Protein AF-A0A7D8YY13-F1 (afdb_monomer_lite)

Sequence (69 aa):
MIKIVVQGEIAEQIRQSEGQVELVDNQGQRVGIVRRSPTQQEIELARSRIGTEGPKVTVEELINKIESL

pLDDT: mean 81.12, std 8.88, range [57.31, 95.06]

Structure (mmCIF, N/CA/C/O backbone):
data_AF-A0A7D8YY13-F1
#
_entry.id   AF-A0A7D8YY13-F1
#
loop_
_atom_site.group_PDB
_atom_site.id
_atom_site.type_symbol
_atom_site.label_atom_id
_atom_site.label_alt_id
_atom_site.label_comp_id
_atom_site.label_asym_id
_atom_site.label_entity_id
_atom_site.label_seq_id
_atom_site.pdbx_PDB_ins_code
_atom_site.Cartn_x
_atom_site.Cartn_y
_atom_site.Cartn_z
_atom_site.occupancy
_atom_site.B_iso_or_equiv
_atom_site.auth_seq_id
_atom_site.auth_comp_id
_atom_site.auth_asym_id
_atom_site.auth_atom_id
_atom_site.pdbx_PDB_model_num
ATOM 1 N N . MET A 1 1 ? -12.904 -13.102 -6.091 1.00 64.38 1 MET A N 1
ATOM 2 C CA . MET A 1 1 ? -12.350 -11.876 -5.473 1.00 64.38 1 MET A CA 1
ATOM 3 C C . MET A 1 1 ? -12.960 -11.736 -4.086 1.00 64.38 1 MET A C 1
ATOM 5 O O . MET A 1 1 ? -14.180 -11.729 -3.996 1.00 64.38 1 MET A O 1
ATOM 9 N N . ILE A 1 2 ? -12.145 -11.688 -3.030 1.00 79.00 2 ILE A N 1
ATOM 10 C CA . ILE A 1 2 ? -12.615 -11.491 -1.648 1.00 79.00 2 ILE A CA 1
ATOM 11 C C . ILE A 1 2 ? -12.642 -9.983 -1.373 1.00 79.00 2 ILE A C 1
ATOM 13 O O . ILE A 1 2 ? -11.679 -9.291 -1.697 1.00 79.00 2 ILE A O 1
ATOM 17 N N . LYS A 1 3 ? -13.747 -9.469 -0.824 1.00 82.69 3 LYS A N 1
ATOM 18 C CA . LYS A 1 3 ? -13.889 -8.061 -0.424 1.00 82.69 3 LYS A CA 1
ATOM 19 C C . LYS A 1 3 ? -13.952 -7.986 1.096 1.00 82.69 3 LYS A C 1
ATOM 21 O O . LYS A 1 3 ? -14.766 -8.677 1.699 1.00 82.69 3 LYS A O 1
ATOM 26 N N . ILE A 1 4 ? -13.119 -7.139 1.690 1.00 81.56 4 ILE A N 1
ATOM 27 C CA . ILE A 1 4 ? -13.114 -6.876 3.130 1.00 81.56 4 ILE A CA 1
ATOM 28 C C . ILE A 1 4 ? -13.668 -5.470 3.325 1.00 81.56 4 ILE A C 1
ATOM 30 O O . ILE A 1 4 ? -13.110 -4.503 2.808 1.00 81.56 4 ILE A O 1
ATOM 34 N N . VAL A 1 5 ? -14.793 -5.365 4.027 1.00 85.38 5 VAL A N 1
ATOM 35 C CA . VAL A 1 5 ? -15.372 -4.074 4.399 1.00 85.38 5 VAL A CA 1
ATOM 36 C C . VAL A 1 5 ? -14.746 -3.658 5.720 1.00 85.38 5 VAL A C 1
ATOM 38 O O . VAL A 1 5 ? -14.860 -4.370 6.714 1.00 85.38 5 VAL A O 1
ATOM 41 N N . VAL A 1 6 ? -14.074 -2.512 5.718 1.00 86.12 6 VAL A N 1
ATOM 42 C CA . VAL A 1 6 ? -13.510 -1.898 6.922 1.00 86.12 6 VAL A CA 1
ATOM 43 C C . VAL A 1 6 ? -14.403 -0.754 7.386 1.00 86.12 6 VAL A C 1
ATOM 45 O O . VAL A 1 6 ? -15.119 -0.144 6.589 1.00 86.12 6 VAL A O 1
ATOM 48 N N . GLN A 1 7 ? -14.358 -0.455 8.681 1.00 92.19 7 GLN A N 1
ATOM 49 C CA . GLN A 1 7 ? -15.035 0.715 9.234 1.00 92.19 7 GLN A CA 1
ATOM 50 C C . GLN A 1 7 ? -14.450 2.006 8.642 1.00 92.19 7 GLN A C 1
ATOM 52 O O . GLN A 1 7 ? -13.269 2.055 8.293 1.00 92.19 7 GLN A O 1
ATOM 57 N N . GLY A 1 8 ? -15.272 3.055 8.538 1.00 87.38 8 GLY A N 1
ATOM 58 C CA . GLY A 1 8 ? -14.884 4.314 7.890 1.00 87.38 8 GLY A CA 1
ATOM 59 C C . GLY A 1 8 ? -13.643 4.967 8.505 1.00 87.38 8 GLY A C 1
ATOM 60 O O . GLY A 1 8 ? -12.777 5.433 7.771 1.00 87.38 8 GLY A O 1
ATOM 61 N N . GLU A 1 9 ? -13.516 4.920 9.830 1.00 88.94 9 GLU A N 1
ATOM 62 C CA . GLU A 1 9 ? -12.355 5.442 10.558 1.00 88.94 9 GLU A CA 1
ATOM 63 C C . GLU A 1 9 ? -11.064 4.689 10.207 1.00 88.94 9 GLU A C 1
ATOM 65 O O . GLU A 1 9 ? -10.051 5.305 9.887 1.00 88.94 9 GLU A O 1
ATOM 70 N N . ILE A 1 10 ? -11.110 3.353 10.164 1.00 87.50 10 ILE A N 1
ATOM 71 C CA . ILE A 1 10 ? -9.960 2.537 9.749 1.00 87.50 10 ILE A CA 1
ATOM 72 C C . ILE A 1 10 ? -9.615 2.796 8.280 1.00 87.50 10 ILE A C 1
ATOM 74 O O . ILE A 1 10 ? -8.443 2.851 7.914 1.00 87.50 10 ILE A O 1
ATOM 78 N N . ALA A 1 11 ? -10.620 3.014 7.428 1.00 87.06 11 ALA A N 1
ATOM 79 C CA . ALA A 1 11 ? -10.390 3.375 6.034 1.00 87.06 11 ALA A CA 1
ATOM 80 C C . ALA A 1 11 ? -9.641 4.714 5.896 1.00 87.06 11 ALA A C 1
ATOM 82 O O . ALA A 1 11 ? -8.786 4.837 5.020 1.00 87.06 11 ALA A O 1
ATOM 83 N N . GLU A 1 12 ? -9.942 5.699 6.748 1.00 86.88 12 GLU A N 1
ATOM 84 C CA . GLU A 1 12 ? -9.200 6.965 6.809 1.00 86.88 12 GLU A CA 1
ATOM 85 C C . GLU A 1 12 ? -7.768 6.767 7.307 1.00 86.88 12 GLU A C 1
ATOM 87 O O . GLU A 1 12 ? -6.837 7.251 6.668 1.00 86.88 12 GLU A O 1
ATOM 92 N N . GLN A 1 13 ? -7.563 5.982 8.367 1.00 86.44 13 GLN A N 1
ATOM 93 C CA . GLN A 1 13 ? -6.217 5.679 8.867 1.00 86.44 13 GLN A CA 1
ATOM 94 C C . GLN A 1 13 ? -5.343 5.009 7.794 1.00 86.44 13 GLN A C 1
ATOM 96 O O . GLN A 1 13 ? -4.184 5.378 7.618 1.00 86.44 13 GLN A O 1
ATOM 101 N N . ILE A 1 14 ? -5.909 4.079 7.015 1.00 86.31 14 ILE A N 1
ATOM 102 C CA . ILE A 1 14 ? -5.215 3.454 5.878 1.00 86.31 14 ILE A CA 1
ATOM 103 C C . ILE A 1 14 ? -4.883 4.487 4.795 1.00 86.31 14 ILE A C 1
ATOM 105 O O . ILE A 1 14 ? -3.801 4.437 4.216 1.00 86.31 14 ILE A O 1
ATOM 109 N N . ARG A 1 15 ? -5.796 5.419 4.487 1.00 83.31 15 ARG A N 1
ATOM 110 C CA . ARG A 1 15 ? -5.557 6.462 3.471 1.00 83.31 15 ARG A CA 1
ATOM 111 C C . ARG A 1 15 ? -4.453 7.433 3.882 1.00 83.31 15 ARG A C 1
ATOM 113 O O . ARG A 1 15 ? -3.717 7.897 3.014 1.00 83.31 15 ARG A O 1
ATOM 120 N N . GLN A 1 16 ? -4.350 7.720 5.174 1.00 85.69 16 GLN A N 1
ATOM 121 C CA . GLN A 1 16 ? -3.401 8.677 5.739 1.00 85.69 16 GLN A CA 1
ATOM 122 C C . GLN A 1 16 ? -2.058 8.043 6.128 1.00 85.69 16 GLN A C 1
ATOM 124 O O . GLN A 1 16 ? -1.130 8.772 6.469 1.00 85.69 16 GLN A O 1
ATOM 129 N N . SER A 1 17 ? -1.912 6.713 6.074 1.00 83.50 17 SER A N 1
ATOM 130 C CA . SER A 1 17 ? -0.661 6.072 6.481 1.00 83.50 17 SER A CA 1
ATOM 131 C C . SER A 1 17 ? 0.487 6.425 5.530 1.00 83.50 17 SER A C 1
ATOM 133 O O . SER A 1 17 ? 0.421 6.214 4.316 1.00 83.50 17 SER A O 1
ATOM 135 N N . GLU A 1 18 ? 1.606 6.889 6.083 1.00 72.94 18 GLU A N 1
ATOM 136 C CA . GLU A 1 18 ? 2.844 7.150 5.330 1.00 72.94 18 GLU A CA 1
ATOM 137 C C . GLU A 1 18 ? 3.652 5.868 5.054 1.0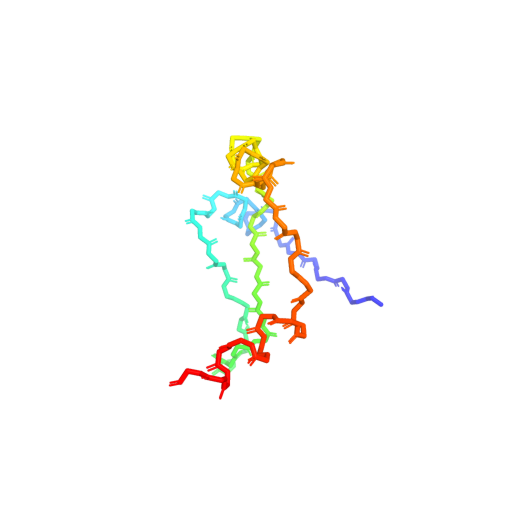0 72.94 18 GLU A C 1
ATOM 139 O O . GLU A 1 18 ? 4.878 5.868 4.988 1.00 72.94 18 GLU A O 1
ATOM 144 N N . GLY A 1 19 ? 2.968 4.734 4.901 1.00 74.00 19 GLY A N 1
ATOM 145 C CA . GLY A 1 19 ? 3.628 3.444 4.802 1.00 74.00 19 GLY A CA 1
ATOM 146 C C . GLY A 1 19 ? 2.687 2.264 4.624 1.00 74.00 19 GLY A C 1
ATOM 147 O O . GLY A 1 19 ? 1.499 2.400 4.326 1.00 74.00 19 GLY A O 1
ATOM 148 N N . GLN A 1 20 ? 3.273 1.083 4.778 1.00 82.31 20 GLN A N 1
ATOM 149 C CA . GLN A 1 20 ? 2.605 -0.195 4.630 1.00 82.31 20 GLN A CA 1
ATOM 150 C C . GLN A 1 20 ? 1.755 -0.515 5.864 1.00 82.31 20 GLN A C 1
ATOM 152 O O . GLN A 1 20 ? 2.278 -0.542 6.973 1.00 82.31 20 GLN A O 1
ATOM 157 N N . VAL A 1 21 ? 0.472 -0.816 5.665 1.00 87.44 21 VAL A N 1
ATOM 158 C CA . VAL A 1 21 ? -0.424 -1.295 6.722 1.00 87.44 21 VAL A CA 1
ATOM 159 C C . VAL A 1 21 ? -0.463 -2.815 6.681 1.00 87.44 21 VAL A C 1
ATOM 161 O O . VAL A 1 21 ? -0.704 -3.415 5.633 1.00 87.44 21 VAL A O 1
ATOM 164 N N . GLU A 1 22 ? -0.212 -3.449 7.817 1.00 89.81 22 GLU A N 1
ATOM 165 C CA . GLU A 1 22 ? -0.247 -4.900 7.955 1.00 89.81 22 GLU A CA 1
ATOM 166 C C . GLU A 1 22 ? -1.639 -5.369 8.388 1.00 89.81 22 GLU A C 1
ATO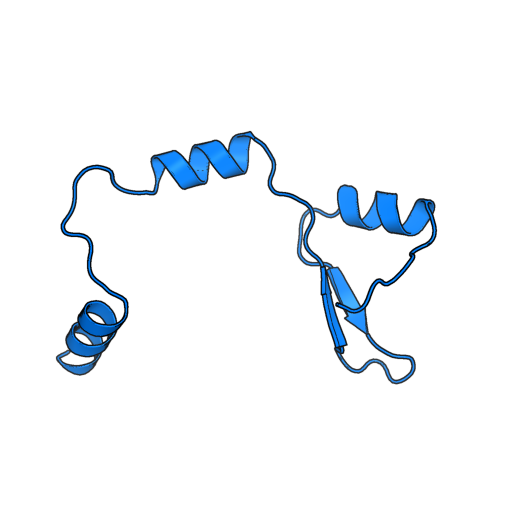M 168 O O . GLU A 1 22 ? -2.205 -4.856 9.350 1.00 89.81 22 GLU A O 1
ATOM 173 N N . LEU A 1 23 ? -2.192 -6.348 7.673 1.00 89.19 23 LEU A N 1
ATOM 174 C CA . LEU A 1 23 ? -3.393 -7.063 8.087 1.00 89.19 23 LEU A CA 1
ATOM 175 C C . LEU A 1 23 ? -2.959 -8.318 8.833 1.00 89.19 23 LEU A C 1
ATOM 177 O O . LEU A 1 23 ? -2.311 -9.186 8.243 1.00 89.19 23 LEU A O 1
ATOM 181 N N . VAL A 1 24 ? -3.338 -8.414 10.101 1.00 91.50 24 VAL A N 1
ATOM 182 C CA . VAL A 1 24 ? -3.087 -9.578 10.953 1.00 91.50 24 VAL A CA 1
ATOM 183 C C . VAL A 1 24 ? -4.402 -10.241 11.349 1.00 91.50 24 VAL A C 1
ATOM 185 O O . VAL A 1 24 ? -5.444 -9.585 11.388 1.00 91.50 24 VAL A O 1
ATOM 188 N N . ASP A 1 25 ? -4.367 -11.541 11.620 1.00 91.88 25 ASP A N 1
ATOM 189 C CA . ASP A 1 25 ? -5.492 -12.243 12.231 1.00 91.88 25 ASP A CA 1
ATOM 190 C C . ASP A 1 25 ? -5.532 -12.040 13.759 1.00 91.88 25 ASP A C 1
ATOM 192 O O . ASP A 1 25 ? -4.749 -11.289 14.345 1.00 91.88 25 ASP A O 1
ATOM 196 N N . ASN A 1 26 ? -6.468 -12.714 14.426 1.00 91.88 26 ASN A N 1
ATOM 197 C CA . ASN A 1 26 ? -6.625 -12.650 15.879 1.00 91.88 26 ASN A CA 1
ATOM 198 C C . ASN A 1 26 ? -5.490 -13.328 16.669 1.00 91.88 26 ASN A C 1
ATOM 200 O O . ASN A 1 26 ? -5.432 -13.164 17.886 1.00 91.88 26 ASN A O 1
ATOM 204 N N . GLN A 1 27 ? -4.608 -14.077 16.007 1.00 95.06 27 GLN A N 1
ATOM 205 C CA . GLN A 1 27 ? -3.400 -14.664 16.587 1.00 95.06 27 GLN A CA 1
ATOM 206 C C . GLN A 1 27 ? -2.163 -13.790 16.327 1.00 95.06 27 GLN A C 1
ATOM 208 O O . GLN A 1 27 ? -1.073 -14.112 16.797 1.00 95.06 27 GLN A O 1
ATOM 213 N N . GLY A 1 28 ? -2.323 -12.674 15.607 1.00 91.19 28 GLY A N 1
ATOM 214 C CA . GLY A 1 28 ? -1.232 -11.789 15.215 1.00 91.19 28 GLY A CA 1
ATOM 215 C C . GLY A 1 28 ? -0.458 -12.279 13.990 1.00 91.19 28 GLY A C 1
ATOM 216 O O . GLY A 1 28 ? 0.601 -11.732 13.688 1.00 91.19 28 GLY A O 1
ATOM 217 N N . GLN A 1 29 ? -0.951 -13.290 13.269 1.00 93.75 29 GLN A N 1
ATOM 218 C CA . GLN A 1 29 ? -0.305 -13.772 12.054 1.00 93.75 29 GLN A CA 1
ATOM 219 C C . GLN A 1 29 ? -0.637 -12.855 10.874 1.00 93.75 29 GLN A C 1
ATOM 221 O O . GLN A 1 29 ? -1.797 -12.522 10.629 1.00 93.75 29 GLN A O 1
ATOM 226 N N . ARG A 1 30 ? 0.388 -12.464 10.107 1.00 93.44 30 ARG A N 1
ATOM 227 C CA . ARG A 1 30 ? 0.233 -11.645 8.898 1.00 93.44 30 ARG A CA 1
ATOM 228 C C . ARG A 1 30 ? -0.606 -12.377 7.851 1.00 93.44 30 ARG A C 1
ATOM 230 O O . ARG A 1 30 ? -0.166 -13.369 7.276 1.00 93.44 30 ARG A O 1
ATOM 237 N N . VAL A 1 31 ? -1.763 -11.811 7.538 1.00 90.81 31 VAL A N 1
ATOM 238 C CA . V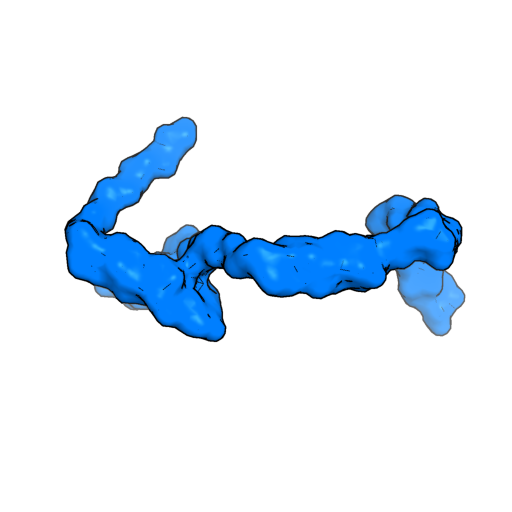AL A 1 31 ? -2.656 -12.251 6.457 1.00 90.81 31 VAL A CA 1
ATOM 239 C C .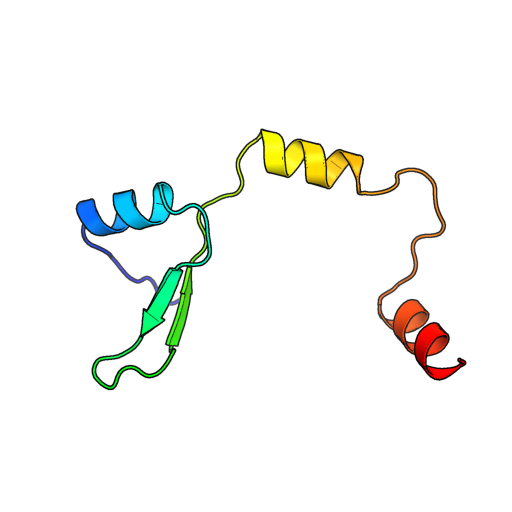 VAL A 1 31 ? -2.358 -11.493 5.167 1.00 90.81 31 VAL A C 1
ATOM 241 O O . VAL A 1 31 ? -2.523 -12.022 4.069 1.00 90.81 31 VAL A O 1
ATOM 244 N N . GLY A 1 32 ? -1.902 -10.244 5.271 1.00 89.12 32 GLY A N 1
ATOM 245 C CA . GLY A 1 32 ? -1.615 -9.447 4.092 1.00 89.12 32 GLY A CA 1
ATOM 246 C C . GLY A 1 32 ? -1.176 -8.030 4.395 1.00 89.12 32 GLY A C 1
ATOM 247 O O . GLY A 1 32 ? -0.875 -7.662 5.528 1.00 89.12 32 GLY A O 1
ATOM 248 N N . ILE A 1 33 ? -1.113 -7.241 3.332 1.00 88.31 33 ILE A N 1
ATOM 249 C CA . ILE A 1 33 ? -0.600 -5.882 3.351 1.00 88.31 33 ILE A CA 1
ATOM 250 C C . ILE A 1 33 ? -1.552 -4.994 2.557 1.00 88.31 33 ILE A C 1
ATOM 252 O O . ILE A 1 33 ? -1.876 -5.298 1.409 1.00 88.31 33 ILE A O 1
ATOM 256 N N . VAL A 1 34 ? -1.942 -3.869 3.147 1.00 87.69 34 VAL A N 1
ATOM 257 C CA . VAL A 1 34 ? -2.650 -2.789 2.464 1.00 87.69 34 VAL A CA 1
ATOM 258 C C . VAL A 1 34 ? -1.706 -1.606 2.334 1.00 87.69 34 VAL A C 1
ATOM 260 O O . VAL A 1 34 ? -0.996 -1.236 3.266 1.00 87.69 34 VAL A O 1
ATOM 263 N N . ARG A 1 35 ? -1.679 -1.009 1.147 1.00 80.69 35 ARG A N 1
ATOM 264 C CA . ARG A 1 35 ? -0.987 0.254 0.905 1.00 80.69 35 ARG A CA 1
ATOM 265 C C . ARG A 1 35 ? -2.019 1.282 0.492 1.00 80.69 35 ARG A C 1
ATOM 267 O O . ARG A 1 35 ? -2.964 0.941 -0.226 1.00 80.69 35 ARG A O 1
ATOM 274 N N . ARG A 1 36 ? -1.828 2.530 0.918 1.00 83.94 36 ARG A N 1
ATOM 275 C CA . ARG A 1 36 ? -2.580 3.633 0.328 1.00 83.94 36 ARG A CA 1
ATOM 276 C C . ARG A 1 36 ? -2.300 3.698 -1.169 1.00 83.94 36 ARG A C 1
ATOM 278 O O . ARG A 1 36 ? -1.236 3.283 -1.640 1.00 83.94 36 ARG A O 1
ATOM 285 N N . SER A 1 37 ? -3.253 4.248 -1.909 1.00 81.06 37 SER A N 1
ATOM 286 C CA . SER A 1 37 ? -3.008 4.601 -3.300 1.00 81.06 37 SER A CA 1
ATOM 287 C C . SER A 1 37 ? -1.806 5.554 -3.384 1.00 81.06 37 SER A C 1
ATOM 289 O O . SER A 1 37 ? -1.642 6.411 -2.504 1.00 81.06 37 SER A O 1
ATOM 291 N N . PRO A 1 38 ? -0.954 5.411 -4.411 1.00 80.50 38 PRO A N 1
ATOM 292 C CA . PRO A 1 38 ? 0.161 6.323 -4.604 1.00 80.50 38 PRO A CA 1
ATOM 293 C C . PRO A 1 38 ? -0.362 7.743 -4.846 1.00 80.50 38 PRO A C 1
ATOM 295 O O . PRO A 1 38 ? -1.407 7.933 -5.474 1.00 80.50 38 PRO A O 1
ATOM 298 N N . THR A 1 39 ? 0.358 8.742 -4.341 1.00 83.44 39 THR A N 1
ATOM 299 C CA . THR A 1 39 ? 0.067 10.142 -4.640 1.00 83.44 39 THR A CA 1
ATOM 300 C C . THR A 1 39 ? 0.440 10.451 -6.084 1.00 83.44 39 THR A C 1
ATOM 302 O O . THR A 1 39 ? 1.261 9.772 -6.704 1.00 83.44 39 THR A O 1
ATOM 305 N N . GLN A 1 40 ? -0.124 11.528 -6.622 1.00 82.69 40 GLN A N 1
ATOM 306 C CA . GLN A 1 40 ? 0.217 11.995 -7.962 1.00 82.69 40 GLN A CA 1
ATOM 307 C C . GLN A 1 40 ? 1.724 12.289 -8.107 1.00 82.69 40 GLN A C 1
ATOM 309 O O . GLN A 1 40 ? 2.326 11.917 -9.109 1.00 82.69 40 GLN A O 1
ATOM 314 N N . GLN A 1 41 ? 2.352 12.852 -7.0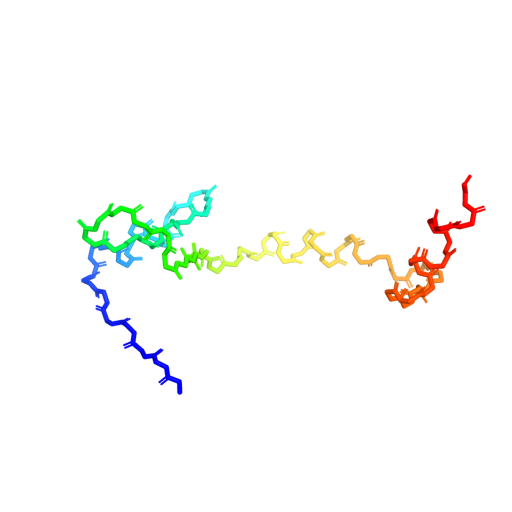71 1.00 83.25 41 GLN A N 1
ATOM 315 C CA . GLN A 1 41 ? 3.794 13.118 -7.038 1.00 83.25 41 GLN A CA 1
ATOM 316 C C . GLN A 1 41 ? 4.622 11.826 -7.060 1.00 83.25 41 GLN A C 1
ATOM 318 O O . GLN A 1 41 ? 5.627 11.748 -7.760 1.00 83.25 41 GLN A O 1
ATOM 323 N N . GLU A 1 42 ? 4.195 10.790 -6.331 1.00 81.94 42 GLU A N 1
ATOM 324 C CA . GLU A 1 42 ? 4.845 9.473 -6.355 1.00 81.94 42 GLU A CA 1
ATOM 325 C C . GLU A 1 42 ? 4.714 8.811 -7.730 1.00 81.94 42 GLU A C 1
ATOM 327 O O . GLU A 1 42 ? 5.670 8.208 -8.218 1.00 81.94 42 GLU A O 1
ATOM 332 N N . ILE A 1 43 ? 3.555 8.956 -8.382 1.00 83.75 43 ILE A N 1
ATOM 333 C CA . ILE A 1 43 ? 3.330 8.477 -9.750 1.00 83.75 43 ILE A CA 1
ATOM 334 C C . ILE A 1 43 ? 4.245 9.215 -10.733 1.00 83.75 43 ILE A C 1
ATOM 336 O O . ILE A 1 43 ? 4.865 8.578 -11.582 1.00 83.75 43 ILE A O 1
ATOM 340 N N . GLU A 1 44 ? 4.346 10.539 -10.635 1.00 84.50 44 GLU A N 1
ATOM 341 C CA . GLU A 1 44 ? 5.199 11.365 -11.498 1.00 84.50 44 GLU A CA 1
ATOM 342 C C . GLU A 1 44 ? 6.684 11.063 -11.296 1.00 84.50 44 GLU A C 1
ATOM 344 O O . GLU A 1 44 ? 7.410 10.879 -12.271 1.00 84.50 44 GLU A O 1
ATOM 349 N N . LEU A 1 45 ? 7.120 10.910 -10.045 1.00 82.00 45 LEU A N 1
ATOM 350 C CA . LEU A 1 45 ? 8.476 10.490 -9.702 1.00 82.00 45 LEU A CA 1
ATOM 351 C C . LEU A 1 45 ? 8.785 9.076 -10.212 1.00 82.00 45 LEU A C 1
ATOM 353 O O . LEU A 1 45 ? 9.878 8.815 -10.707 1.00 82.00 45 LEU A O 1
ATOM 357 N N . ALA A 1 46 ? 7.840 8.141 -10.106 1.00 80.81 46 ALA A N 1
ATOM 358 C CA . ALA A 1 46 ? 8.011 6.805 -10.666 1.00 80.81 46 ALA A CA 1
ATOM 359 C C . ALA A 1 46 ? 8.103 6.857 -12.198 1.00 80.81 46 ALA A C 1
ATOM 361 O O . ALA A 1 46 ? 8.969 6.208 -12.780 1.00 80.81 46 ALA A O 1
ATOM 362 N N . ARG A 1 47 ? 7.264 7.669 -12.854 1.00 79.56 47 ARG A N 1
ATOM 363 C CA . ARG A 1 47 ? 7.297 7.874 -14.310 1.00 79.56 47 ARG A CA 1
ATOM 364 C C . ARG A 1 47 ? 8.598 8.515 -14.780 1.00 79.56 47 ARG A C 1
ATOM 366 O O . ARG A 1 47 ? 9.104 8.092 -15.809 1.00 79.56 47 ARG A O 1
ATOM 373 N N . SER A 1 48 ? 9.154 9.475 -14.041 1.00 77.31 48 SER A N 1
ATOM 374 C CA . SER A 1 48 ? 10.436 10.104 -14.392 1.00 77.31 48 SER A CA 1
ATOM 375 C C . SER A 1 48 ? 11.633 9.167 -14.207 1.00 77.31 48 SER A C 1
ATOM 377 O O . SER A 1 48 ? 12.644 9.320 -14.887 1.00 77.31 48 SER A O 1
ATOM 379 N N . ARG A 1 49 ? 11.517 8.172 -13.316 1.00 71.50 49 ARG A N 1
ATOM 380 C CA . ARG A 1 49 ? 12.524 7.119 -13.095 1.00 71.50 49 ARG A CA 1
ATOM 381 C C . ARG A 1 49 ? 12.426 5.950 -14.069 1.00 71.50 49 ARG A C 1
ATOM 383 O O . ARG A 1 49 ? 13.401 5.213 -14.208 1.00 71.50 49 ARG A O 1
ATOM 390 N N . ILE A 1 50 ? 11.283 5.752 -14.729 1.00 69.69 50 ILE A N 1
ATOM 391 C CA . ILE A 1 50 ? 11.199 4.844 -15.875 1.00 69.69 50 ILE A CA 1
ATOM 392 C C . ILE A 1 50 ? 12.015 5.506 -16.980 1.00 69.69 50 ILE A C 1
ATOM 394 O O . ILE A 1 50 ? 11.520 6.380 -17.686 1.00 69.69 50 ILE A O 1
ATOM 398 N N . GLY A 1 51 ? 13.287 5.117 -17.080 1.00 59.44 51 GLY A N 1
ATOM 399 C CA . GLY A 1 51 ? 14.177 5.580 -18.133 1.00 59.44 51 GLY A CA 1
ATOM 400 C C . GLY A 1 51 ? 13.496 5.380 -19.481 1.00 59.44 51 GLY A C 1
ATOM 401 O O . GLY A 1 51 ? 13.269 4.251 -19.916 1.00 59.44 51 GLY A O 1
ATOM 402 N N . THR A 1 52 ? 13.125 6.482 -20.125 1.00 57.31 52 THR A N 1
ATOM 403 C CA . THR A 1 52 ? 12.642 6.480 -21.507 1.00 57.31 52 THR A CA 1
ATOM 404 C C . THR A 1 52 ? 13.753 6.078 -22.473 1.00 57.31 52 THR A C 1
ATOM 406 O O . THR A 1 52 ? 13.461 5.608 -23.568 1.00 57.31 52 THR A O 1
ATOM 409 N N . GLU A 1 53 ? 15.013 6.191 -22.046 1.00 60.88 53 GLU A N 1
ATOM 410 C CA . GLU A 1 53 ? 16.197 5.912 -22.849 1.00 60.88 53 GLU A CA 1
ATOM 411 C C . GLU A 1 53 ? 17.148 4.987 -22.083 1.00 60.88 53 GLU A C 1
ATOM 413 O O . GLU A 1 53 ? 17.883 5.387 -21.184 1.00 60.88 53 GLU A O 1
ATOM 418 N N . GLY A 1 54 ? 17.083 3.704 -22.420 1.00 62.56 54 GLY A N 1
ATOM 419 C CA . GLY A 1 54 ? 17.951 2.652 -21.910 1.00 62.56 54 GLY A CA 1
ATOM 420 C C . GLY A 1 54 ? 17.462 1.296 -22.420 1.00 62.56 54 GLY A C 1
ATOM 421 O O . GLY A 1 54 ? 16.257 1.141 -22.651 1.00 62.56 54 GLY A O 1
ATOM 422 N N . PRO A 1 55 ? 18.350 0.311 -22.646 1.00 63.97 55 PRO A N 1
ATOM 423 C CA . PRO A 1 55 ? 17.923 -1.025 -23.037 1.00 63.97 55 PRO A CA 1
ATOM 424 C C . PRO A 1 55 ? 17.020 -1.594 -21.939 1.00 63.97 55 PRO A C 1
ATOM 426 O O . PRO A 1 55 ? 17.445 -1.792 -20.800 1.00 63.97 55 PRO A O 1
ATOM 429 N N . LYS A 1 56 ? 15.746 -1.809 -22.275 1.00 68.88 56 LYS A N 1
ATOM 430 C CA . LYS A 1 56 ? 14.801 -2.493 -21.395 1.00 68.88 56 LYS A CA 1
ATOM 431 C C . LYS A 1 56 ? 15.224 -3.950 -21.343 1.00 68.88 56 LYS A C 1
ATOM 433 O O . LYS A 1 56 ? 15.114 -4.639 -22.349 1.00 68.88 56 LYS A O 1
ATOM 438 N N . VAL A 1 57 ? 15.709 -4.384 -20.189 1.00 72.44 57 VAL A N 1
ATOM 439 C CA . VAL A 1 57 ? 15.960 -5.799 -19.935 1.00 72.44 57 VAL A CA 1
ATOM 440 C C . VAL A 1 57 ? 14.711 -6.421 -19.334 1.00 72.44 57 VAL A C 1
ATOM 442 O O . VAL A 1 57 ? 14.056 -5.847 -18.458 1.00 72.44 57 VAL A O 1
ATO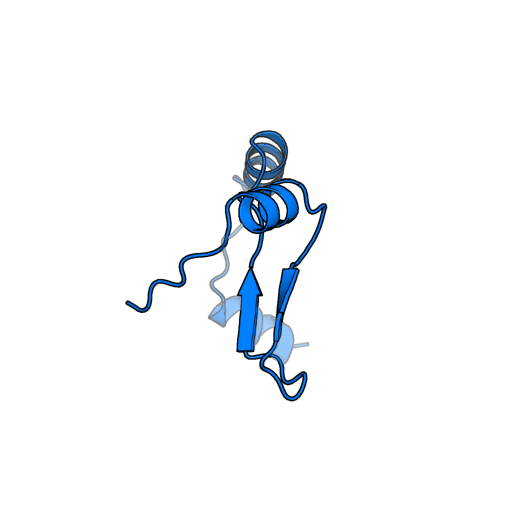M 445 N N . THR A 1 58 ? 14.354 -7.589 -19.832 1.00 78.38 58 THR A N 1
ATOM 446 C CA . THR A 1 58 ? 13.391 -8.473 -19.192 1.00 78.38 58 THR A CA 1
ATOM 447 C C . THR A 1 58 ? 13.929 -8.938 -17.837 1.00 78.38 58 THR A C 1
ATOM 449 O O . THR A 1 58 ? 15.129 -8.884 -17.559 1.00 78.38 58 THR A O 1
ATOM 452 N N . VAL A 1 59 ? 13.033 -9.409 -16.967 1.00 76.00 59 VAL A N 1
ATOM 453 C CA . VAL A 1 59 ? 13.422 -9.993 -15.672 1.00 76.00 59 VAL A CA 1
ATOM 454 C C . VAL A 1 59 ? 14.384 -11.172 -15.873 1.00 76.00 59 VAL A C 1
ATOM 456 O O . VAL A 1 59 ? 15.320 -11.332 -15.101 1.00 76.00 59 VAL A O 1
ATOM 459 N N . GLU A 1 60 ? 14.196 -11.947 -16.941 1.00 80.25 60 GLU A N 1
ATOM 460 C CA . GLU A 1 60 ? 15.061 -13.070 -17.313 1.00 80.25 60 GLU A CA 1
ATOM 461 C C . GLU A 1 60 ? 16.477 -12.610 -17.693 1.00 80.25 60 GLU A C 1
ATOM 463 O O . GLU A 1 60 ? 17.460 -13.134 -17.176 1.00 80.25 60 GLU A O 1
ATOM 468 N N . GLU A 1 61 ? 16.605 -11.563 -18.513 1.00 80.12 61 GLU A N 1
ATOM 469 C CA . GLU A 1 61 ? 17.906 -10.969 -18.857 1.00 80.12 61 GLU A CA 1
ATOM 470 C C . GLU A 1 61 ? 18.619 -10.370 -17.637 1.00 80.12 61 GLU A C 1
ATOM 472 O O . GLU A 1 61 ? 19.848 -10.423 -17.548 1.00 80.12 61 GLU A O 1
ATOM 477 N N . LEU A 1 62 ? 17.864 -9.819 -16.682 1.00 79.62 62 LEU A N 1
ATOM 478 C CA . LEU A 1 62 ? 18.419 -9.325 -15.424 1.00 79.62 62 LEU A CA 1
ATOM 479 C C . LEU A 1 62 ? 18.972 -10.468 -14.561 1.00 79.62 62 LEU A C 1
ATOM 481 O O . LEU A 1 62 ? 20.085 -10.346 -14.053 1.00 79.62 62 LEU A O 1
ATOM 485 N N . ILE A 1 63 ? 18.222 -11.565 -14.418 1.00 83.38 63 ILE A N 1
ATOM 486 C CA . ILE A 1 63 ? 18.647 -12.755 -13.664 1.00 83.38 63 ILE A CA 1
ATOM 487 C C . ILE A 1 63 ? 19.918 -13.340 -14.283 1.00 83.38 63 ILE A C 1
ATOM 489 O O . ILE A 1 63 ? 20.924 -13.465 -13.589 1.00 83.38 63 ILE A O 1
ATOM 493 N N . ASN A 1 64 ? 19.914 -13.574 -15.598 1.00 84.12 64 ASN A N 1
ATOM 494 C CA . ASN A 1 64 ? 21.066 -14.125 -16.314 1.00 84.12 64 ASN A CA 1
ATOM 495 C C . ASN A 1 64 ? 22.329 -13.269 -16.130 1.00 84.12 64 ASN A C 1
ATOM 497 O O . ASN A 1 64 ? 23.432 -13.794 -15.996 1.00 84.12 64 ASN A O 1
ATOM 501 N N . LYS A 1 65 ? 22.184 -11.939 -16.094 1.00 77.94 65 LYS A N 1
ATOM 502 C CA . LYS A 1 65 ? 23.312 -11.026 -15.884 1.00 77.94 65 LYS A CA 1
ATOM 503 C C . LYS A 1 65 ? 23.858 -11.074 -14.455 1.00 77.94 65 LYS A C 1
ATOM 505 O O . LYS A 1 65 ? 25.068 -10.967 -14.280 1.00 77.94 65 LYS A O 1
ATOM 510 N N . ILE A 1 66 ? 22.990 -11.236 -13.456 1.00 81.81 66 ILE A N 1
ATOM 511 C CA . ILE A 1 66 ? 23.389 -11.382 -12.048 1.00 81.81 66 ILE A CA 1
ATOM 512 C C . ILE A 1 66 ? 24.098 -12.719 -11.820 1.00 81.81 66 ILE A C 1
ATOM 514 O O . ILE A 1 66 ? 25.111 -12.745 -11.137 1.00 81.81 66 ILE A O 1
ATOM 518 N N . GLU A 1 67 ? 23.603 -13.807 -12.407 1.00 78.06 67 GLU A N 1
ATOM 519 C CA . GLU A 1 67 ? 24.203 -15.143 -12.269 1.00 78.06 67 GLU A CA 1
ATOM 520 C C . GLU A 1 67 ? 25.543 -15.288 -13.009 1.00 78.06 67 GLU A C 1
ATOM 522 O O . GLU A 1 67 ? 26.319 -16.195 -12.717 1.00 78.06 67 GLU A O 1
ATOM 527 N N . SER A 1 68 ? 25.823 -14.396 -13.964 1.00 70.25 68 SER A N 1
ATOM 528 C CA . SER A 1 68 ? 27.090 -14.350 -14.707 1.00 70.25 68 SER A CA 1
ATOM 529 C C . SER A 1 68 ? 28.211 -13.532 -14.039 1.00 70.25 68 SER A C 1
ATOM 531 O O . SER A 1 68 ? 29.305 -13.458 -14.603 1.00 70.25 68 SER A O 1
ATOM 533 N N . LEU A 1 69 ? 27.938 -12.895 -12.892 1.00 60.75 69 LEU A N 1
ATOM 534 C CA . LEU A 1 69 ? 28.897 -12.129 -12.074 1.00 60.75 69 LEU A CA 1
ATOM 535 C C . LEU A 1 69 ? 29.494 -12.993 -10.958 1.00 60.75 69 LEU A C 1
ATOM 537 O O . LEU A 1 69 ? 30.702 -12.807 -10.687 1.00 60.75 69 LEU A O 1
#

Secondary structure (DSSP, 8-state):
----PPPHHHHHHHHH-SSEEEEE-TT--EEEEEEPPPPHHHHHHHHHHS-SSS----HHHHHHHHHT-

Radius of gyration: 18.41 Å; chains: 1; bounding box: 44×28×40 Å

Foldseek 3Di:
DDDDDDDPVVVVVQQPDPDKDFDADPVRHTPDIRHHDDDPVRVVVVVVPPPPDDPDDDPVNVVVVVVVD